Protein AF-A0A377CI91-F1 (afdb_monomer_lite)

Structure (mmCIF, N/CA/C/O backbone):
data_AF-A0A377CI91-F1
#
_entry.id   AF-A0A377CI91-F1
#
loop_
_atom_site.group_PDB
_atom_site.id
_atom_site.type_symbol
_atom_site.label_atom_id
_atom_site.label_alt_id
_atom_site.label_comp_id
_atom_site.label_asym_id
_atom_site.label_entity_id
_atom_site.label_seq_id
_atom_site.pdbx_PDB_ins_code
_atom_site.Cartn_x
_atom_site.Cartn_y
_atom_site.Cartn_z
_atom_site.occupancy
_atom_site.B_iso_or_equiv
_atom_site.auth_seq_id
_atom_site.auth_comp_id
_atom_site.auth_asym_id
_atom_site.auth_atom_id
_atom_site.pdbx_PDB_model_num
ATOM 1 N N . MET A 1 1 ? 4.100 7.551 -1.677 1.00 53.12 1 MET A N 1
ATOM 2 C CA . MET A 1 1 ? 3.089 7.496 -2.756 1.00 53.12 1 MET A CA 1
ATOM 3 C C . MET A 1 1 ? 3.378 8.634 -3.710 1.00 53.12 1 MET A C 1
ATOM 5 O O . MET A 1 1 ? 3.223 9.788 -3.330 1.00 53.12 1 MET A O 1
ATOM 9 N N . THR A 1 2 ? 3.847 8.310 -4.900 1.00 51.31 2 THR A N 1
ATOM 10 C CA . THR A 1 2 ? 4.259 9.265 -5.926 1.00 51.31 2 THR A CA 1
ATOM 11 C C . THR A 1 2 ? 3.140 9.486 -6.951 1.00 51.31 2 THR A C 1
ATOM 13 O O . THR A 1 2 ? 2.155 8.743 -7.033 1.00 51.31 2 THR A O 1
ATOM 16 N N . THR A 1 3 ? 3.179 10.643 -7.604 1.00 57.12 3 THR A N 1
ATOM 17 C CA . THR A 1 3 ? 2.004 11.427 -8.023 1.00 57.12 3 THR A CA 1
ATOM 18 C C . THR A 1 3 ? 1.235 10.866 -9.217 1.00 57.12 3 THR A C 1
ATOM 20 O O . THR A 1 3 ? 0.060 11.200 -9.387 1.00 57.12 3 THR A O 1
ATOM 23 N N . ARG A 1 4 ? 1.826 9.968 -10.011 1.00 65.88 4 ARG A N 1
ATOM 24 C CA . ARG A 1 4 ? 1.254 9.543 -11.300 1.00 65.88 4 ARG A CA 1
ATOM 25 C C . ARG A 1 4 ? 0.089 8.553 -11.196 1.00 65.88 4 ARG A C 1
ATOM 27 O O . ARG A 1 4 ? -0.751 8.494 -12.089 1.00 65.88 4 ARG A O 1
ATOM 34 N N . TRP A 1 5 ? -0.032 7.832 -10.079 1.00 65.81 5 TRP A N 1
ATOM 35 C CA . TRP A 1 5 ? -1.016 6.746 -9.912 1.00 65.81 5 TRP A CA 1
ATOM 36 C C . TRP A 1 5 ? -2.016 6.964 -8.773 1.00 65.81 5 TRP A C 1
ATOM 38 O O . TRP A 1 5 ? -2.763 6.055 -8.398 1.00 65.81 5 TRP A O 1
ATOM 48 N N . ARG A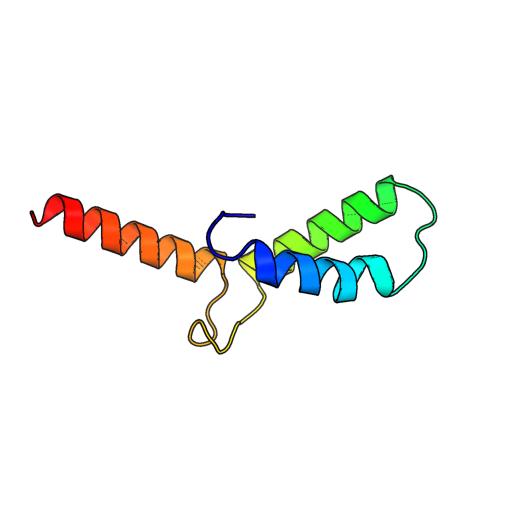 1 6 ? -2.061 8.180 -8.222 1.00 63.12 6 ARG A N 1
ATOM 49 C CA . ARG A 1 6 ? -2.736 8.500 -6.955 1.00 63.12 6 ARG A CA 1
ATOM 50 C C . ARG A 1 6 ? -4.244 8.220 -6.943 1.00 63.12 6 ARG A C 1
ATOM 52 O O . ARG A 1 6 ? -4.778 7.770 -5.933 1.00 63.12 6 ARG A O 1
ATOM 59 N N . ARG A 1 7 ? -4.954 8.481 -8.049 1.00 62.91 7 ARG A N 1
ATOM 60 C CA . ARG A 1 7 ? -6.423 8.319 -8.094 1.00 62.91 7 ARG A CA 1
ATOM 61 C C . ARG A 1 7 ? -6.854 6.849 -8.032 1.00 62.91 7 ARG A C 1
ATOM 63 O O . ARG A 1 7 ? -7.734 6.522 -7.243 1.00 62.91 7 ARG A O 1
ATOM 70 N N . ALA A 1 8 ? -6.208 5.972 -8.801 1.00 71.88 8 ALA A N 1
ATOM 71 C CA . ALA A 1 8 ? -6.519 4.540 -8.804 1.00 71.88 8 ALA A CA 1
ATOM 72 C C . ALA A 1 8 ? -6.073 3.850 -7.502 1.00 71.88 8 ALA A C 1
ATOM 74 O O . ALA A 1 8 ? -6.817 3.061 -6.923 1.00 71.88 8 ALA A O 1
ATOM 75 N N . SER A 1 9 ? -4.891 4.209 -6.995 1.00 80.69 9 SER A N 1
ATOM 76 C CA . SER A 1 9 ? -4.347 3.635 -5.758 1.00 80.69 9 SER A CA 1
ATOM 77 C C . SER A 1 9 ? -5.162 4.003 -4.513 1.00 80.69 9 SER A C 1
ATOM 79 O O . SER A 1 9 ? -5.295 3.174 -3.621 1.00 80.69 9 SER A O 1
ATOM 81 N N . ASN A 1 10 ? -5.791 5.183 -4.461 1.00 87.69 10 ASN A N 1
ATOM 82 C CA . ASN A 1 10 ? -6.664 5.558 -3.343 1.00 87.69 10 ASN A CA 1
ATOM 83 C C . ASN A 1 10 ? -7.945 4.706 -3.258 1.00 87.69 10 ASN A C 1
ATOM 85 O O . ASN A 1 10 ? -8.382 4.362 -2.161 1.00 87.69 10 ASN A O 1
ATOM 89 N N . GLY A 1 11 ? -8.551 4.358 -4.399 1.00 92.12 11 GLY A N 1
ATOM 90 C CA . GLY A 1 11 ? -9.714 3.462 -4.431 1.00 92.12 11 GLY A CA 1
ATOM 91 C C . GLY A 1 11 ? -9.358 2.057 -3.940 1.00 92.12 11 GLY A C 1
ATOM 92 O O . GLY A 1 11 ? -10.031 1.516 -3.063 1.00 92.12 11 GLY A O 1
ATOM 93 N N . LEU A 1 12 ? -8.242 1.519 -4.441 1.00 92.44 12 LEU A N 1
ATOM 94 C CA . LEU A 1 12 ? -7.689 0.231 -4.017 1.00 92.44 12 LEU A CA 1
ATOM 95 C C . LEU A 1 12 ? -7.320 0.210 -2.533 1.00 92.44 12 LEU A C 1
ATOM 97 O O . LEU A 1 12 ? -7.705 -0.716 -1.834 1.00 92.44 12 LEU A O 1
ATOM 101 N N . TYR A 1 13 ? -6.654 1.247 -2.028 1.00 94.81 13 TYR A N 1
ATOM 102 C CA . TYR A 1 13 ? -6.314 1.363 -0.611 1.00 94.81 13 TYR A CA 1
ATOM 103 C C . TYR A 1 13 ? -7.558 1.302 0.289 1.00 94.81 13 TYR A C 1
ATOM 105 O O . TYR A 1 13 ? -7.596 0.553 1.266 1.00 94.81 13 TYR A O 1
ATOM 113 N N . LYS A 1 14 ? -8.619 2.041 -0.061 1.00 95.19 14 LYS A N 1
ATOM 114 C CA . LYS A 1 14 ? -9.878 1.994 0.692 1.00 95.19 14 LYS A CA 1
ATOM 115 C C . LYS A 1 14 ? -10.498 0.596 0.674 1.00 95.19 14 LYS A C 1
ATOM 117 O O . LYS A 1 14 ? -10.910 0.114 1.723 1.00 95.19 14 LYS A O 1
ATOM 122 N N . ALA A 1 15 ? -10.521 -0.066 -0.481 1.00 95.88 15 ALA A N 1
ATOM 123 C CA . ALA A 1 15 ? -11.078 -1.410 -0.615 1.00 95.88 15 ALA A CA 1
ATOM 124 C C . ALA A 1 15 ? -10.248 -2.483 0.114 1.00 95.88 15 ALA A C 1
ATOM 126 O O . ALA A 1 15 ? -10.809 -3.337 0.794 1.00 95.88 15 ALA A O 1
ATOM 127 N N . GLU A 1 16 ? -8.921 -2.440 -0.008 1.00 94.88 16 GLU A N 1
ATOM 128 C CA . GLU A 1 16 ? -8.006 -3.479 0.476 1.00 94.88 16 GLU A CA 1
ATOM 129 C C . GLU A 1 16 ? -7.559 -3.282 1.931 1.00 94.88 16 GLU A C 1
ATOM 131 O O . GLU A 1 16 ? -7.090 -4.236 2.547 1.00 94.88 16 GLU A O 1
ATOM 136 N N . VAL A 1 17 ? -7.700 -2.082 2.500 1.00 96.44 17 VAL A N 1
ATOM 137 C CA . VAL A 1 17 ? -7.271 -1.789 3.880 1.00 96.44 17 VAL A CA 1
ATOM 138 C C . VAL A 1 17 ? -8.435 -1.291 4.724 1.00 96.44 17 VAL A C 1
ATOM 140 O O . VAL A 1 17 ? -8.759 -1.899 5.743 1.00 96.44 17 VAL A O 1
ATOM 143 N N . ILE A 1 18 ? -9.088 -0.205 4.305 1.00 96.38 18 ILE A N 1
ATOM 144 C CA . ILE A 1 18 ? -10.082 0.479 5.146 1.00 96.38 18 ILE A CA 1
ATOM 145 C C . ILE A 1 18 ? -11.374 -0.332 5.278 1.00 96.38 18 ILE A C 1
ATOM 147 O O . ILE A 1 18 ? -11.894 -0.461 6.379 1.00 96.38 18 ILE A O 1
ATOM 151 N N . HIS A 1 19 ? -11.885 -0.901 4.186 1.00 95.50 19 HIS A N 1
ATOM 152 C CA . HIS A 1 19 ? -13.176 -1.597 4.180 1.00 95.50 19 HIS A CA 1
ATOM 153 C C . HIS A 1 19 ? -13.084 -3.086 4.547 1.00 95.50 19 HIS A C 1
ATOM 155 O O . HIS A 1 19 ? -14.115 -3.711 4.774 1.00 95.50 19 HIS A O 1
ATOM 161 N N . ARG A 1 20 ? -11.881 -3.680 4.623 1.00 93.25 20 ARG A N 1
ATOM 162 C CA . ARG A 1 20 ? -11.732 -5.122 4.919 1.00 93.25 20 ARG A CA 1
ATOM 163 C C . ARG A 1 20 ? -12.055 -5.492 6.360 1.00 93.25 20 ARG A C 1
ATOM 165 O O . ARG A 1 20 ? -12.379 -6.647 6.619 1.00 93.25 20 ARG A O 1
ATOM 172 N N . LYS A 1 21 ? -11.896 -4.558 7.296 1.00 93.56 21 LYS A N 1
ATOM 173 C CA . LYS A 1 21 ? -12.182 -4.772 8.715 1.00 93.56 21 LYS A CA 1
ATOM 174 C C . LYS A 1 21 ? -12.354 -3.451 9.452 1.00 93.56 21 LYS A C 1
ATOM 176 O O . LYS A 1 21 ? -11.876 -2.412 9.006 1.00 93.56 21 LYS A O 1
ATOM 181 N N . SER A 1 22 ? -12.954 -3.531 10.633 1.00 95.44 22 SER A N 1
ATOM 182 C CA . SER A 1 22 ? -12.892 -2.462 11.626 1.00 95.44 22 SER A CA 1
ATOM 183 C C . SER A 1 22 ? -11.536 -2.467 12.338 1.00 95.44 22 SER A C 1
ATOM 185 O O . SER A 1 22 ? -10.941 -3.521 12.575 1.00 95.44 22 SER A O 1
ATOM 187 N N . TRP A 1 23 ? -11.056 -1.279 12.690 1.00 96.88 23 TRP A N 1
ATOM 188 C CA . TRP A 1 23 ? -9.772 -1.065 13.358 1.00 96.88 23 TRP A CA 1
ATOM 189 C C . TRP A 1 23 ? -10.004 -0.638 14.802 1.00 96.88 23 TRP A C 1
ATOM 191 O O . TRP A 1 23 ? -10.921 0.139 15.065 1.00 96.88 23 TRP A O 1
ATOM 201 N N . LYS A 1 24 ? -9.189 -1.132 15.740 1.00 96.25 24 LYS A N 1
ATOM 202 C CA . LYS A 1 24 ? -9.401 -0.851 17.170 1.00 96.25 24 LYS A CA 1
ATOM 203 C C . LYS A 1 24 ? -8.968 0.556 17.558 1.00 96.25 24 LYS A C 1
ATOM 205 O O . LYS A 1 24 ? -9.545 1.160 18.455 1.00 96.25 24 LYS A O 1
ATOM 210 N N . ASN A 1 25 ? -7.924 1.061 16.911 1.00 97.31 25 ASN A N 1
ATOM 211 C CA . ASN A 1 25 ? -7.375 2.385 17.153 1.00 97.31 25 ASN A CA 1
ATOM 212 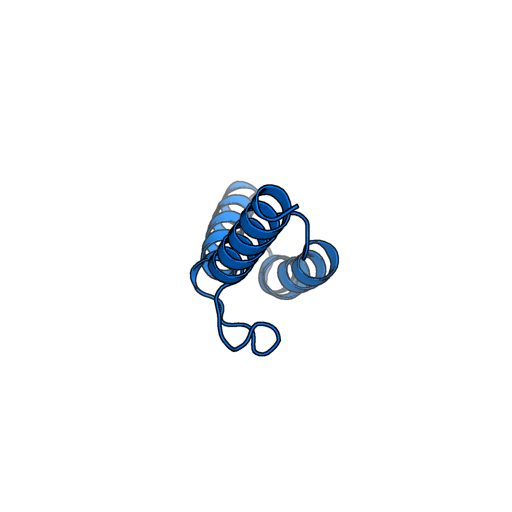C C . ASN A 1 25 ? -6.644 2.901 15.907 1.00 97.31 25 ASN A C 1
ATOM 214 O O . ASN A 1 25 ? -6.424 2.178 14.934 1.00 97.31 25 ASN A O 1
ATOM 218 N N . ARG A 1 26 ? -6.252 4.174 15.961 1.00 97.12 26 ARG A N 1
ATOM 219 C CA . ARG A 1 26 ? -5.549 4.853 14.872 1.00 97.12 26 ARG A CA 1
ATOM 220 C C . ARG A 1 26 ? -4.173 4.248 14.570 1.00 97.12 26 ARG A C 1
ATOM 222 O O . ARG A 1 26 ? -3.823 4.150 13.400 1.00 97.12 26 ARG A O 1
ATOM 229 N N . ALA A 1 27 ? -3.425 3.815 15.585 1.00 98.12 27 ALA A N 1
ATOM 230 C CA . ALA A 1 27 ? -2.083 3.264 15.394 1.00 98.12 27 ALA A CA 1
ATOM 231 C C . ALA A 1 27 ? -2.107 1.972 14.556 1.00 98.12 27 ALA A C 1
ATOM 233 O O . ALA A 1 27 ? -1.252 1.774 13.696 1.00 98.12 27 ALA A O 1
ATOM 234 N N . GLU A 1 28 ? -3.126 1.124 14.733 1.00 97.69 28 GLU A N 1
ATOM 235 C CA . GLU A 1 28 ? -3.303 -0.062 13.887 1.00 97.69 28 GLU A CA 1
ATOM 236 C C . GLU A 1 28 ? -3.575 0.305 12.418 1.00 97.69 28 GLU A C 1
ATOM 238 O O . GLU A 1 28 ? -3.053 -0.356 11.518 1.00 97.69 28 GLU A O 1
ATOM 243 N N . VAL A 1 29 ? -4.358 1.364 12.166 1.00 97.25 29 VAL A N 1
ATOM 244 C CA . VAL A 1 29 ? -4.608 1.870 10.803 1.00 97.25 29 VAL A CA 1
ATOM 245 C C . VAL A 1 29 ? -3.316 2.392 10.187 1.00 97.25 29 VAL A C 1
ATOM 247 O O . VAL A 1 29 ? -3.016 2.080 9.037 1.00 97.25 29 VAL A O 1
ATOM 250 N N . GLU A 1 30 ? -2.537 3.170 10.937 1.00 97.81 30 GLU A N 1
ATOM 251 C CA . GLU A 1 30 ? -1.268 3.733 10.468 1.00 97.81 30 GLU A CA 1
ATOM 252 C C . GLU A 1 30 ? -0.269 2.629 10.111 1.00 97.81 30 GLU A C 1
ATOM 254 O O . GLU A 1 30 ? 0.288 2.645 9.011 1.00 97.81 30 GLU A O 1
ATOM 259 N N . LEU A 1 31 ? -0.117 1.614 10.968 1.00 97.69 31 LEU A N 1
ATOM 260 C CA . LEU A 1 31 ? 0.745 0.467 10.685 1.00 97.69 31 LEU A CA 1
ATOM 261 C C . LEU A 1 31 ? 0.299 -0.279 9.422 1.00 97.69 31 LEU A C 1
ATOM 263 O O . LEU A 1 31 ? 1.113 -0.543 8.539 1.00 97.69 31 LEU A O 1
ATOM 267 N N . ALA A 1 32 ? -0.995 -0.572 9.295 1.00 96.88 32 ALA A N 1
ATOM 268 C CA . ALA A 1 32 ? -1.517 -1.254 8.115 1.00 96.88 32 ALA A CA 1
ATOM 269 C C . ALA A 1 32 ? -1.359 -0.428 6.836 1.00 96.88 32 ALA A C 1
ATOM 271 O O . ALA A 1 32 ? -1.088 -0.982 5.771 1.00 96.88 32 ALA A O 1
ATOM 272 N N . THR A 1 33 ? -1.482 0.895 6.944 1.00 96.12 33 THR A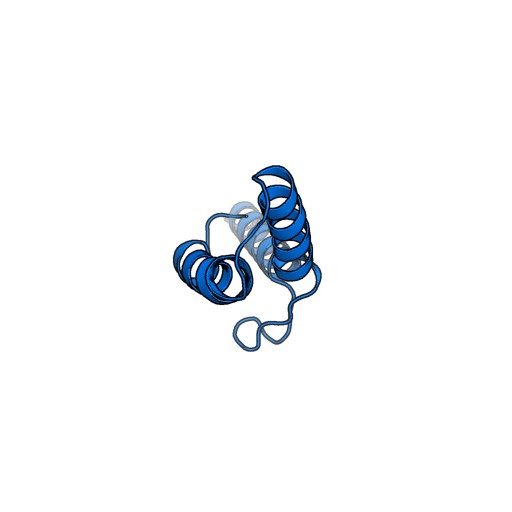 N 1
ATOM 273 C CA . THR A 1 33 ? -1.228 1.820 5.838 1.00 96.12 33 THR A CA 1
ATOM 274 C C . THR A 1 33 ? 0.222 1.727 5.390 1.00 96.12 33 THR A C 1
ATOM 276 O O . T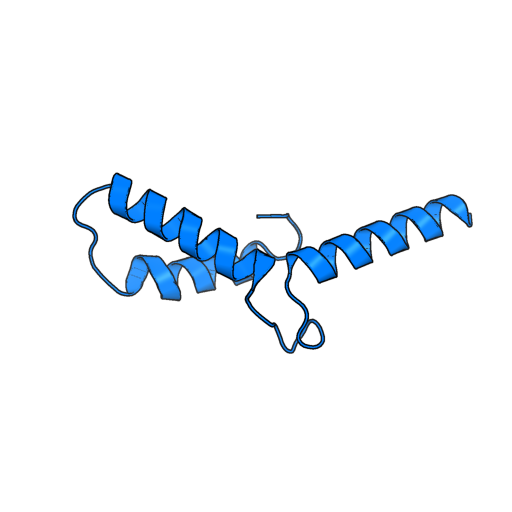HR A 1 33 ? 0.473 1.577 4.198 1.00 96.12 33 THR A O 1
ATOM 279 N N . LEU A 1 34 ? 1.176 1.769 6.325 1.00 96.69 34 LEU A N 1
ATOM 280 C CA . LEU A 1 34 ? 2.603 1.656 6.019 1.00 96.69 34 LEU A CA 1
ATOM 281 C C . LEU A 1 34 ? 2.925 0.317 5.353 1.00 96.69 34 LEU A C 1
ATOM 283 O O . LEU A 1 34 ? 3.578 0.298 4.311 1.00 96.69 34 LEU A O 1
ATOM 287 N N . THR A 1 35 ? 2.408 -0.789 5.895 1.00 96.75 35 THR A N 1
ATOM 288 C CA . THR A 1 35 ? 2.587 -2.121 5.302 1.00 96.75 35 THR A CA 1
ATOM 289 C C . THR A 1 35 ? 2.002 -2.195 3.894 1.00 96.75 35 THR A C 1
ATOM 291 O O . THR A 1 35 ? 2.648 -2.710 2.983 1.00 96.75 35 THR A O 1
ATOM 294 N N . TRP A 1 36 ? 0.796 -1.661 3.691 1.00 96.31 36 TRP A N 1
ATOM 295 C CA . TRP A 1 36 ? 0.155 -1.665 2.380 1.00 96.31 36 TRP A CA 1
ATOM 296 C C . TRP A 1 36 ? 0.911 -0.792 1.376 1.00 96.31 36 TRP A C 1
ATOM 298 O O . TRP A 1 36 ? 1.093 -1.204 0.236 1.00 96.31 36 TRP A O 1
ATOM 308 N N . VAL A 1 37 ? 1.387 0.389 1.785 1.00 95.19 37 VAL A N 1
ATOM 309 C CA . VAL A 1 37 ? 2.162 1.304 0.932 1.00 95.19 37 VAL A CA 1
ATOM 310 C C . VAL A 1 37 ? 3.495 0.683 0.528 1.00 95.19 37 VAL A C 1
ATOM 312 O O . VAL A 1 37 ? 3.862 0.782 -0.643 1.00 95.19 37 VAL A O 1
ATOM 315 N N . ASP A 1 38 ? 4.207 0.044 1.456 1.00 95.75 38 ASP A N 1
ATOM 316 C CA . ASP A 1 38 ? 5.445 -0.670 1.140 1.00 95.75 38 ASP A CA 1
ATOM 317 C C . ASP A 1 38 ? 5.185 -1.796 0.132 1.00 95.75 38 ASP A C 1
ATOM 319 O O . ASP A 1 38 ? 5.783 -1.819 -0.944 1.00 95.75 38 ASP A O 1
ATOM 323 N N . TRP A 1 39 ? 4.227 -2.679 0.426 1.00 96.12 39 TRP A N 1
ATOM 324 C CA . TRP A 1 39 ? 3.879 -3.768 -0.481 1.00 96.12 39 TRP A CA 1
ATOM 325 C C . TRP A 1 39 ? 3.437 -3.252 -1.855 1.00 96.12 39 TRP A C 1
ATOM 327 O O . TRP A 1 39 ? 3.936 -3.722 -2.875 1.00 96.12 39 TRP A O 1
ATOM 337 N N . TYR A 1 40 ? 2.547 -2.258 -1.904 1.00 94.06 40 TYR A N 1
ATOM 338 C CA . TYR A 1 40 ? 2.029 -1.722 -3.159 1.00 94.06 40 TYR A CA 1
ATOM 339 C C . TYR A 1 40 ? 3.142 -1.141 -4.032 1.00 94.06 40 TYR A C 1
ATOM 341 O O . TYR A 1 40 ? 3.155 -1.389 -5.230 1.00 94.06 40 TYR A O 1
ATOM 349 N N . ASN A 1 41 ? 4.067 -0.366 -3.461 1.00 93.19 41 ASN A N 1
ATOM 350 C CA . ASN A 1 41 ? 5.090 0.312 -4.260 1.00 93.19 41 ASN A CA 1
ATOM 351 C C . ASN A 1 41 ? 6.260 -0.602 -4.626 1.00 93.19 41 ASN A C 1
ATOM 353 O O . ASN A 1 41 ? 6.768 -0.501 -5.742 1.00 93.19 41 ASN A O 1
ATOM 357 N N . ASN A 1 42 ? 6.668 -1.481 -3.709 1.00 94.62 42 ASN A N 1
ATOM 358 C CA . ASN A 1 42 ? 7.926 -2.218 -3.825 1.00 94.62 42 ASN A CA 1
ATOM 359 C C . ASN A 1 42 ? 7.743 -3.691 -4.213 1.00 94.62 42 ASN A C 1
ATOM 361 O O . ASN A 1 42 ? 8.717 -4.347 -4.561 1.00 94.62 42 ASN A O 1
ATOM 365 N N . ARG A 1 43 ? 6.526 -4.246 -4.115 1.00 94.88 43 ARG A N 1
ATOM 366 C CA . ARG A 1 43 ? 6.291 -5.695 -4.282 1.00 94.88 43 ARG A CA 1
ATOM 367 C C . ARG A 1 43 ? 5.100 -6.043 -5.172 1.00 94.88 43 ARG A C 1
ATOM 369 O O . ARG A 1 43 ? 5.068 -7.130 -5.740 1.00 94.88 43 ARG A O 1
ATOM 376 N N . ARG A 1 44 ? 4.097 -5.168 -5.289 1.00 93.62 44 ARG A N 1
ATOM 377 C CA . ARG A 1 44 ? 2.896 -5.438 -6.089 1.00 93.62 44 ARG A CA 1
ATOM 378 C C . ARG A 1 44 ? 3.225 -5.351 -7.574 1.00 93.62 44 ARG A C 1
ATOM 380 O O . ARG A 1 44 ? 3.519 -4.278 -8.085 1.00 93.62 44 ARG A O 1
ATOM 387 N N . LEU A 1 45 ? 3.089 -6.472 -8.270 1.00 93.44 45 LEU A N 1
ATOM 388 C CA . LEU A 1 45 ? 3.235 -6.524 -9.720 1.00 93.44 45 LEU A CA 1
ATOM 389 C C . LEU A 1 45 ? 1.930 -6.080 -10.385 1.00 93.44 45 LEU A C 1
ATOM 391 O O . LEU A 1 45 ? 0.856 -6.586 -10.054 1.00 93.44 45 LEU A O 1
ATOM 395 N N . LEU A 1 46 ? 2.016 -5.131 -11.317 1.00 88.75 46 LEU A N 1
ATOM 396 C CA . LEU A 1 46 ? 0.862 -4.640 -12.068 1.00 88.75 46 LEU A CA 1
ATOM 397 C C . LEU A 1 46 ? 0.994 -5.037 -13.539 1.00 88.75 46 LEU A C 1
ATOM 399 O O . LEU A 1 46 ? 1.952 -4.647 -14.199 1.00 88.75 46 LEU A O 1
ATOM 403 N N . GLU A 1 47 ? 0.006 -5.757 -14.072 1.00 89.38 47 GLU A N 1
ATOM 404 C CA . GLU A 1 47 ? -0.033 -6.186 -15.482 1.00 89.38 47 GLU A CA 1
ATOM 405 C C . GLU A 1 47 ? 0.100 -4.993 -16.442 1.00 89.38 47 GLU A C 1
ATOM 407 O O . GLU A 1 47 ? 0.916 -5.003 -17.356 1.00 89.38 47 GLU A O 1
ATOM 412 N N . ARG A 1 48 ? -0.595 -3.887 -16.144 1.00 86.00 48 ARG A N 1
ATOM 413 C CA . ARG A 1 48 ? -0.499 -2.620 -16.895 1.00 86.00 48 ARG A CA 1
ATOM 414 C C . ARG A 1 48 ? 0.900 -1.986 -16.925 1.00 86.00 48 ARG A C 1
ATOM 416 O O . ARG A 1 48 ? 1.105 -1.045 -17.682 1.00 86.00 48 ARG A O 1
ATOM 423 N N . LEU A 1 49 ? 1.802 -2.406 -16.036 1.00 86.69 49 LEU A N 1
ATOM 424 C CA . LEU A 1 49 ? 3.198 -1.966 -15.973 1.00 86.69 49 LEU A CA 1
ATOM 425 C C . LEU A 1 49 ? 4.154 -3.059 -16.478 1.00 86.69 49 LEU A C 1
ATOM 427 O O . LEU A 1 49 ? 5.345 -2.971 -16.217 1.00 86.69 49 LEU A O 1
ATOM 431 N N . GLY A 1 50 ? 3.653 -4.104 -17.144 1.00 91.88 50 GLY A N 1
ATOM 432 C CA . GLY A 1 50 ? 4.478 -5.225 -17.598 1.00 91.88 50 GLY A CA 1
ATOM 433 C C . GLY A 1 50 ? 4.944 -6.133 -16.460 1.00 91.88 50 GLY A C 1
ATOM 434 O O . GLY A 1 50 ? 6.036 -6.681 -16.526 1.00 91.88 50 GLY A O 1
ATOM 435 N N . HIS A 1 51 ? 4.134 -6.279 -15.405 1.00 93.50 51 HIS A N 1
ATOM 436 C CA . HIS A 1 51 ? 4.492 -7.012 -14.183 1.00 93.50 51 HIS A CA 1
ATOM 437 C C . HIS A 1 51 ? 5.684 -6.413 -13.422 1.00 93.50 51 HIS A C 1
ATOM 439 O O . HIS A 1 51 ? 6.401 -7.128 -12.730 1.00 93.50 51 HIS A O 1
ATOM 445 N N . THR A 1 52 ? 5.856 -5.094 -13.489 1.00 92.69 52 THR A N 1
ATOM 446 C CA . THR A 1 52 ? 6.876 -4.356 -12.733 1.00 92.69 52 THR A CA 1
ATOM 447 C C . THR A 1 52 ? 6.260 -3.660 -11.510 1.00 92.69 52 THR A C 1
ATOM 449 O O . THR A 1 52 ? 5.132 -3.150 -11.601 1.00 92.69 52 THR A O 1
ATOM 452 N N . PRO A 1 53 ? 6.961 -3.607 -10.359 1.00 93.44 53 PRO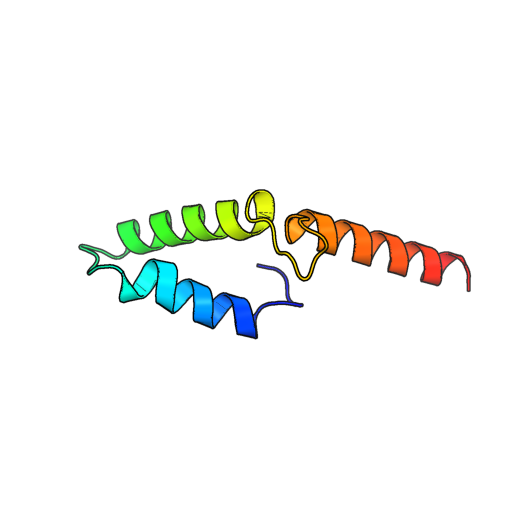 A N 1
ATOM 453 C CA . PRO A 1 53 ? 6.542 -2.800 -9.219 1.00 93.44 53 PRO A CA 1
ATOM 454 C C . PRO A 1 53 ? 6.407 -1.308 -9.574 1.00 93.44 53 PRO A C 1
ATOM 456 O O . PRO A 1 53 ? 7.222 -0.776 -10.332 1.00 93.44 53 PRO A O 1
ATOM 459 N N . PRO A 1 54 ? 5.431 -0.582 -9.001 1.00 92.38 54 PRO A N 1
ATOM 460 C CA . PRO A 1 54 ? 5.243 0.842 -9.269 1.00 92.38 54 PRO A CA 1
ATOM 461 C C . PRO A 1 54 ? 6.487 1.705 -9.045 1.00 92.38 54 PRO A C 1
ATOM 463 O O . PRO A 1 54 ? 6.739 2.598 -9.851 1.00 92.38 54 PRO A O 1
ATOM 466 N N . ALA A 1 55 ? 7.263 1.447 -7.986 1.00 92.62 55 ALA A N 1
ATOM 467 C CA . ALA A 1 55 ? 8.473 2.217 -7.695 1.00 92.62 55 ALA A CA 1
ATOM 468 C C . ALA A 1 55 ? 9.546 2.041 -8.782 1.00 92.62 55 ALA A C 1
ATOM 470 O O . ALA A 1 55 ? 10.200 3.006 -9.175 1.00 92.62 55 ALA A O 1
ATOM 471 N N . GLU A 1 56 ? 9.701 0.825 -9.309 1.00 92.81 56 GLU A N 1
ATOM 472 C CA . GLU A 1 56 ? 10.647 0.538 -10.390 1.00 92.81 56 GLU A CA 1
ATOM 473 C C . GLU A 1 56 ? 10.198 1.156 -11.714 1.00 92.81 56 GLU A C 1
ATOM 475 O O . GLU A 1 56 ? 10.994 1.813 -12.385 1.00 92.81 56 GLU A O 1
ATOM 480 N N . ALA A 1 57 ? 8.916 1.017 -12.063 1.00 91.00 57 ALA A N 1
ATOM 481 C CA . ALA A 1 57 ? 8.363 1.612 -13.277 1.00 91.00 57 ALA A CA 1
ATOM 482 C C . ALA A 1 57 ? 8.482 3.145 -13.270 1.00 91.00 57 ALA A C 1
ATOM 484 O O . ALA A 1 57 ? 8.765 3.767 -14.293 1.00 91.00 57 ALA A O 1
ATOM 485 N N . GLU A 1 58 ? 8.290 3.771 -12.110 1.00 89.25 58 GLU A N 1
ATOM 486 C CA . GLU A 1 58 ? 8.472 5.209 -11.956 1.00 89.25 58 GLU A CA 1
ATOM 487 C C . GLU A 1 58 ? 9.943 5.627 -12.043 1.00 89.25 58 GLU A C 1
ATOM 489 O O . GLU A 1 58 ? 10.258 6.600 -12.730 1.00 89.25 58 GLU A O 1
ATOM 494 N N . LYS A 1 59 ? 10.853 4.877 -11.411 1.00 91.75 59 LYS A N 1
ATOM 495 C CA . LYS A 1 59 ? 12.297 5.106 -11.540 1.00 91.75 59 LYS A CA 1
ATOM 496 C C . LYS A 1 59 ? 12.740 5.035 -13.004 1.00 91.75 59 LYS A C 1
ATOM 498 O O . LYS A 1 59 ? 13.481 5.906 -13.451 1.00 91.75 59 LYS A O 1
ATOM 503 N N . ALA A 1 60 ? 12.263 4.036 -13.748 1.00 91.38 60 ALA A N 1
ATOM 504 C CA . ALA A 1 60 ? 12.545 3.887 -15.173 1.00 91.38 60 ALA A CA 1
ATOM 505 C C . ALA A 1 60 ? 12.008 5.072 -15.992 1.00 91.38 60 ALA A C 1
ATOM 507 O O . ALA A 1 60 ? 12.714 5.600 -16.845 1.00 91.38 60 ALA A O 1
ATOM 508 N N . TYR A 1 61 ? 10.793 5.538 -15.690 1.00 87.88 61 TYR A N 1
ATOM 509 C CA . TYR A 1 61 ? 10.212 6.707 -16.349 1.00 87.88 61 TYR A CA 1
ATOM 510 C C . TYR A 1 61 ? 11.011 7.996 -16.107 1.00 87.88 61 TYR A C 1
ATOM 512 O O . TYR A 1 61 ? 11.257 8.754 -17.038 1.00 87.88 61 TYR A O 1
ATOM 520 N N . TYR A 1 62 ? 11.435 8.267 -14.872 1.00 87.75 62 TYR A N 1
ATOM 521 C CA . TYR A 1 62 ? 12.242 9.461 -14.607 1.00 87.75 62 TYR A CA 1
ATOM 522 C C . TYR A 1 62 ? 13.640 9.369 -15.223 1.00 87.75 62 TYR A C 1
ATOM 524 O O . TYR A 1 62 ? 14.164 10.384 -15.674 1.00 87.75 62 TYR A O 1
ATOM 532 N N . ALA A 1 63 ? 14.219 8.168 -15.296 1.00 89.94 63 ALA A N 1
ATOM 533 C CA . ALA A 1 63 ? 15.465 7.951 -16.021 1.00 89.94 63 ALA A CA 1
ATOM 534 C C . ALA A 1 63 ? 15.314 8.226 -17.527 1.00 89.94 63 ALA A C 1
ATOM 536 O O . ALA A 1 63 ? 16.229 8.789 -18.117 1.00 89.94 63 ALA A O 1
ATOM 537 N N . SER A 1 64 ? 14.174 7.880 -18.142 1.00 86.75 64 SER A N 1
ATOM 538 C CA . SER A 1 64 ? 13.943 8.169 -19.563 1.00 86.75 64 SER A CA 1
ATOM 539 C C . SER A 1 64 ? 13.771 9.664 -19.828 1.00 86.75 64 SER A C 1
ATOM 541 O O . SER A 1 64 ? 14.405 10.177 -20.739 1.00 86.75 64 SER A O 1
ATOM 543 N N . ILE A 1 65 ? 13.006 10.384 -18.997 1.00 84.00 65 ILE A N 1
ATOM 544 C C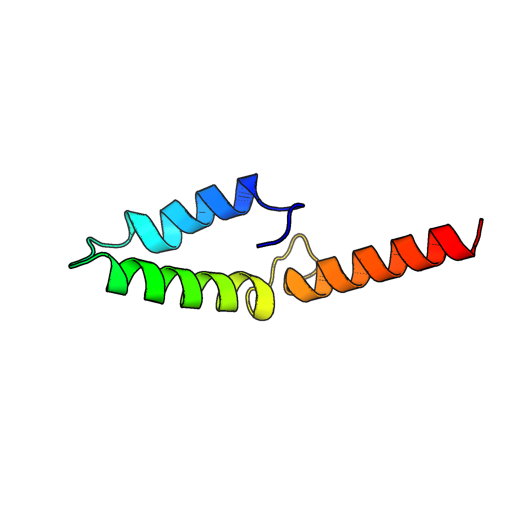A . ILE A 1 65 ? 12.859 11.845 -19.145 1.00 84.00 65 ILE A CA 1
ATOM 545 C C . ILE A 1 65 ? 14.200 12.560 -18.978 1.00 84.00 65 ILE A C 1
ATOM 547 O O . ILE A 1 65 ? 14.537 13.418 -19.780 1.00 84.00 65 ILE A O 1
ATOM 551 N N . GLY A 1 66 ? 14.987 12.197 -17.957 1.00 71.06 66 GLY A N 1
ATOM 552 C CA . GLY A 1 66 ? 16.298 12.815 -17.747 1.00 71.06 66 GLY A CA 1
ATOM 553 C C . GLY A 1 66 ? 17.275 12.560 -18.898 1.00 71.06 66 GLY A C 1
ATOM 554 O O . GLY A 1 66 ? 18.210 13.328 -19.086 1.00 71.06 66 GLY A O 1
ATOM 555 N N . ASN A 1 67 ? 17.055 11.496 -19.673 1.00 63.56 67 ASN A N 1
ATOM 556 C CA . ASN A 1 67 ? 17.829 11.193 -20.869 1.00 63.56 67 ASN A CA 1
ATOM 557 C C . ASN A 1 67 ? 17.326 11.979 -22.093 1.00 63.56 67 ASN A C 1
ATOM 559 O O . ASN A 1 67 ? 18.142 12.410 -22.900 1.00 63.56 67 ASN A O 1
ATOM 563 N N . ASP A 1 68 ? 16.013 12.204 -22.200 1.00 60.78 68 ASP A N 1
ATOM 564 C CA . ASP A 1 68 ? 15.404 13.047 -23.236 1.00 60.78 68 ASP A CA 1
ATOM 565 C C . ASP A 1 68 ? 15.795 14.530 -23.060 1.00 60.78 68 ASP A C 1
ATOM 567 O O . ASP A 1 68 ? 16.102 15.198 -24.044 1.00 60.78 68 ASP A O 1
ATOM 571 N N . ASP A 1 69 ? 15.882 15.024 -21.817 1.00 58.22 69 ASP A N 1
ATOM 572 C CA . ASP A 1 69 ? 16.335 16.390 -21.491 1.00 58.22 69 ASP A CA 1
ATOM 573 C C . ASP A 1 69 ? 17.839 16.613 -21.763 1.00 58.22 69 ASP A C 1
ATOM 575 O O . ASP A 1 69 ? 18.263 17.741 -21.997 1.00 58.22 69 ASP A O 1
ATOM 579 N N . LEU A 1 70 ? 18.661 15.555 -21.721 1.00 56.25 70 LEU A N 1
ATOM 580 C CA . LEU A 1 70 ? 20.096 15.602 -22.058 1.00 56.25 70 LEU A CA 1
ATOM 581 C C . LEU A 1 70 ? 20.372 15.391 -23.556 1.00 56.25 70 LEU A C 1
ATOM 583 O O . LEU A 1 70 ? 21.493 15.630 -24.007 1.00 56.25 70 LEU A O 1
ATOM 587 N N . ALA A 1 71 ? 19.385 14.900 -24.307 1.00 51.53 71 ALA A N 1
ATOM 588 C CA . ALA A 1 71 ? 19.481 14.627 -25.738 1.00 51.53 71 ALA A CA 1
ATOM 589 C C . ALA A 1 71 ? 18.879 15.742 -26.622 1.00 51.53 71 ALA A C 1
ATOM 591 O O . ALA A 1 71 ? 18.925 15.618 -27.849 1.00 51.53 71 ALA A O 1
ATOM 592 N N . ALA A 1 72 ? 18.332 16.804 -26.018 1.00 48.03 72 ALA A N 1
ATOM 593 C CA . ALA A 1 72 ? 17.802 18.009 -26.669 1.00 48.03 72 ALA A CA 1
ATOM 594 C C . ALA A 1 72 ? 18.789 19.186 -26.588 1.00 48.03 72 ALA A C 1
ATOM 596 O O . ALA A 1 72 ? 18.830 19.970 -27.565 1.00 48.03 72 ALA A O 1
#

Secondary structure (DSSP, 8-state):
--GGGHHHHHHHHIIIIISSS--SSHHHHHHHHHHHHHHHHHT--BGGGTSB-HHHHHHHHHHHHHHHHH--

InterPro domains:
  IPR001584 Integrase, catalytic core [PF13333] (11-53)
  IPR012337 Ribonuclease H-like superfamily [SSF53098] (9-63)

pLDDT: mean 86.31, std 14.26, range [48.03, 98.12]

Organism: Escherichia coli (NCBI:txid562)

Foldseek 3Di:
DDDPCPPVVVVVCCVVQVPPDDDPDDVRSVVSVVVCVCCQQPPQQDVVLVGDHNVVSVVVVVVVVVVVVVVD

Sequence (72 aa):
MTTRWRRASNGLYKAEVIHRKSWKNRAEVELATLTWVDWYNNRRLLERLGHTPPAEAEKAYYASIGNDDLAA

Radius of gyration: 15.43 Å; chains: 1; bounding box: 33×25×44 Å